Protein AF-A0A7K2T8W4-F1 (afdb_monomer_lite)

Structure (mmCIF, N/CA/C/O backbone):
data_AF-A0A7K2T8W4-F1
#
_entry.id   AF-A0A7K2T8W4-F1
#
loop_
_atom_site.group_PDB
_atom_site.id
_atom_site.type_symbol
_atom_site.label_atom_id
_atom_site.label_alt_id
_atom_site.label_comp_id
_atom_site.label_asym_id
_atom_site.label_entity_id
_atom_site.label_seq_id
_atom_site.pdbx_PDB_ins_code
_atom_site.Cartn_x
_atom_s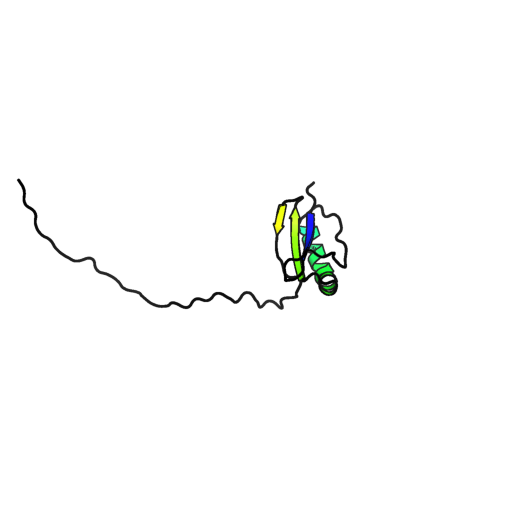ite.Cartn_y
_atom_site.Cartn_z
_atom_site.occupancy
_atom_site.B_iso_or_equiv
_atom_site.auth_seq_id
_atom_site.auth_comp_id
_atom_site.auth_asym_id
_atom_site.auth_atom_id
_atom_site.pdbx_PDB_model_num
ATOM 1 N N . MET A 1 1 ? 10.208 -1.946 -18.646 1.00 71.62 1 MET A N 1
ATOM 2 C CA . MET A 1 1 ? 10.178 -1.369 -17.290 1.00 71.62 1 MET A CA 1
ATOM 3 C C . MET A 1 1 ? 9.105 -2.142 -16.566 1.00 71.62 1 MET A C 1
ATOM 5 O O . MET A 1 1 ? 8.044 -2.284 -17.160 1.00 71.62 1 MET A O 1
ATOM 9 N N . ALA A 1 2 ? 9.423 -2.730 -15.419 1.00 81.50 2 ALA A N 1
ATOM 10 C CA . ALA A 1 2 ? 8.438 -3.460 -14.633 1.00 81.50 2 ALA A CA 1
ATOM 11 C C . ALA A 1 2 ? 7.521 -2.465 -13.912 1.00 81.50 2 ALA A C 1
ATOM 13 O O . ALA A 1 2 ? 7.992 -1.399 -13.500 1.00 81.50 2 ALA A O 1
ATOM 14 N N . ALA A 1 3 ? 6.233 -2.782 -13.808 1.00 92.00 3 ALA A N 1
ATOM 15 C CA . ALA A 1 3 ? 5.270 -1.940 -13.104 1.00 92.00 3 ALA A CA 1
ATOM 16 C C . ALA A 1 3 ? 5.234 -2.300 -11.614 1.00 92.00 3 ALA A C 1
ATOM 18 O O . ALA A 1 3 ? 4.965 -3.447 -11.267 1.00 92.00 3 ALA A O 1
ATOM 19 N N . TRP A 1 4 ? 5.464 -1.332 -10.728 1.00 95.94 4 TRP A N 1
ATOM 20 C CA . TRP A 1 4 ? 5.375 -1.550 -9.282 1.00 95.94 4 TRP A CA 1
ATOM 21 C C . TRP A 1 4 ? 3.990 -1.142 -8.779 1.00 95.94 4 TRP A C 1
ATOM 23 O O . TRP A 1 4 ? 3.591 0.009 -8.942 1.00 95.94 4 TRP A O 1
ATOM 33 N N . THR A 1 5 ? 3.242 -2.084 -8.198 1.00 95.00 5 THR A N 1
ATOM 34 C CA . THR A 1 5 ? 1.826 -1.881 -7.836 1.00 95.00 5 THR A CA 1
ATOM 35 C C . THR A 1 5 ? 1.527 -2.339 -6.414 1.00 95.00 5 THR A C 1
ATOM 37 O O . THR A 1 5 ? 1.955 -3.413 -5.997 1.00 95.00 5 THR A O 1
ATOM 40 N N . TRP A 1 6 ? 0.734 -1.552 -5.685 1.00 96.06 6 TRP A N 1
ATOM 41 C CA . TRP A 1 6 ? 0.229 -1.912 -4.362 1.00 96.06 6 TRP A CA 1
ATOM 42 C C . TRP A 1 6 ? -1.155 -2.561 -4.441 1.00 96.06 6 TRP A C 1
ATOM 44 O O . TRP A 1 6 ? -2.076 -1.998 -5.036 1.00 96.06 6 TRP A O 1
ATOM 54 N N . ARG A 1 7 ? -1.316 -3.711 -3.780 1.00 96.00 7 ARG A N 1
ATOM 55 C CA . ARG A 1 7 ? -2.622 -4.274 -3.413 1.00 96.00 7 ARG A CA 1
ATOM 56 C C . ARG A 1 7 ? -2.920 -3.930 -1.960 1.00 96.00 7 ARG A C 1
ATOM 58 O O . ARG A 1 7 ? -2.055 -4.102 -1.103 1.00 96.00 7 ARG A O 1
ATOM 65 N N . PHE A 1 8 ? -4.141 -3.481 -1.695 1.00 96.31 8 PHE A N 1
ATOM 66 C CA . PHE A 1 8 ? -4.606 -3.082 -0.370 1.00 96.31 8 PHE A CA 1
ATOM 67 C C . PHE A 1 8 ? -5.633 -4.089 0.116 1.00 96.31 8 PHE A C 1
ATOM 69 O O . PHE A 1 8 ? -6.522 -4.479 -0.639 1.00 96.31 8 PHE A O 1
ATOM 76 N N . GLU A 1 9 ? -5.512 -4.518 1.364 1.00 97.31 9 GLU A N 1
ATOM 77 C CA . GLU A 1 9 ? -6.385 -5.531 1.945 1.00 97.31 9 GLU A CA 1
ATOM 78 C C . GLU A 1 9 ? -6.834 -5.126 3.347 1.00 97.31 9 GLU A C 1
ATOM 80 O O . GLU A 1 9 ? -6.132 -4.397 4.051 1.00 97.31 9 GLU A O 1
ATOM 85 N N . THR A 1 10 ? -7.991 -5.629 3.769 1.00 95.81 10 THR A N 1
ATOM 86 C CA . THR A 1 10 ? -8.381 -5.638 5.184 1.00 95.81 10 THR A CA 1
ATOM 87 C C . THR A 1 10 ? -7.580 -6.680 5.968 1.00 95.81 10 THR A C 1
ATOM 89 O O . THR A 1 10 ? -6.883 -7.517 5.388 1.00 95.81 10 THR A O 1
ATOM 92 N N . ALA A 1 11 ? -7.721 -6.681 7.295 1.00 92.31 11 ALA A N 1
ATOM 93 C CA . ALA A 1 11 ? -7.059 -7.636 8.184 1.00 92.31 11 ALA A CA 1
ATOM 94 C C . ALA A 1 11 ? -7.439 -9.101 7.885 1.00 92.31 11 ALA A C 1
ATOM 96 O O . ALA A 1 11 ? -6.647 -10.012 8.115 1.00 92.31 11 ALA A O 1
ATOM 97 N N . ASP A 1 12 ? -8.627 -9.332 7.319 1.00 92.56 12 ASP A N 1
ATOM 98 C CA . ASP A 1 12 ? -9.095 -10.652 6.877 1.00 92.56 12 ASP A CA 1
ATOM 99 C C . ASP A 1 12 ? -8.542 -11.062 5.494 1.00 92.56 12 ASP A C 1
ATOM 101 O O . ASP A 1 12 ? -8.895 -12.119 4.968 1.00 92.56 12 ASP A O 1
ATOM 105 N N . GLY A 1 13 ? -7.704 -10.226 4.868 1.00 93.12 13 GLY A N 1
ATOM 106 C CA . GLY A 1 13 ? -7.134 -10.458 3.538 1.00 93.12 13 GLY A CA 1
ATOM 107 C C . GLY A 1 13 ? -8.082 -10.137 2.379 1.00 93.12 13 GLY A C 1
ATOM 108 O O . GLY A 1 13 ? -7.833 -10.558 1.250 1.00 93.12 13 GLY A O 1
ATOM 109 N N . THR A 1 14 ? -9.178 -9.413 2.627 1.00 95.75 14 THR A N 1
ATOM 110 C CA . THR A 1 14 ? -10.097 -8.990 1.559 1.00 95.75 14 THR A CA 1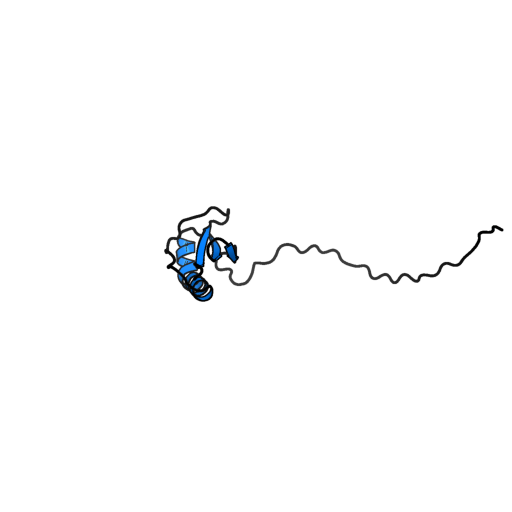
ATOM 111 C C . THR A 1 14 ? -9.524 -7.783 0.833 1.00 95.75 14 THR A C 1
ATOM 113 O O . THR A 1 14 ? -9.252 -6.773 1.473 1.00 95.75 14 THR A O 1
ATOM 116 N N . GLU A 1 15 ? -9.380 -7.859 -0.491 1.00 95.88 15 GLU A N 1
ATOM 117 C CA . GLU A 1 15 ? -8.923 -6.724 -1.301 1.00 95.88 15 GLU A CA 1
ATOM 118 C C . GLU A 1 15 ? -9.910 -5.548 -1.219 1.00 95.88 15 GLU A C 1
ATOM 120 O O . GLU A 1 15 ? -11.122 -5.715 -1.391 1.00 95.88 15 GLU A O 1
ATOM 125 N N . VAL A 1 16 ? -9.380 -4.351 -0.971 1.00 96.19 16 VAL A N 1
ATOM 126 C CA . VAL A 1 16 ? -10.139 -3.100 -0.890 1.00 96.19 16 VAL A CA 1
ATOM 127 C C . VAL A 1 16 ? -9.558 -2.050 -1.820 1.00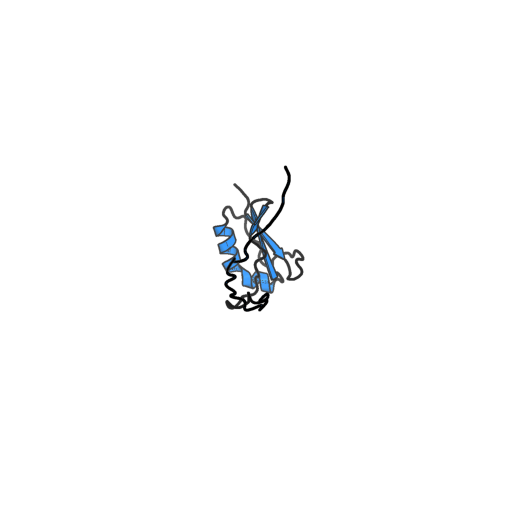 96.19 16 VAL A C 1
ATOM 129 O O . VAL A 1 16 ? -8.374 -2.055 -2.155 1.00 96.19 16 VAL A O 1
ATOM 132 N N . GLN A 1 17 ? -10.403 -1.106 -2.232 1.00 95.69 17 GLN A N 1
ATOM 133 C CA . GLN A 1 17 ? -9.913 0.067 -2.943 1.00 95.69 17 GLN A CA 1
ATOM 134 C C . GLN A 1 17 ? -9.293 1.053 -1.949 1.00 95.69 17 GLN A C 1
ATOM 136 O O . GLN A 1 17 ? -9.920 1.351 -0.932 1.00 95.69 17 GLN A O 1
ATOM 141 N N . PRO A 1 18 ? -8.102 1.593 -2.242 1.00 94.00 18 PRO A N 1
ATOM 142 C CA . PRO A 1 18 ? -7.463 2.553 -1.361 1.00 94.00 18 PRO A CA 1
ATOM 143 C C . PRO A 1 18 ? -8.182 3.907 -1.400 1.00 94.00 18 PRO A C 1
ATOM 145 O O . PRO A 1 18 ? -8.662 4.338 -2.452 1.00 94.00 18 PRO A O 1
ATOM 148 N N . SER A 1 19 ? -8.181 4.623 -0.272 1.00 94.19 19 SER A N 1
ATOM 149 C CA . SER A 1 19 ? -8.642 6.022 -0.227 1.00 94.19 19 SER A CA 1
ATOM 150 C C . SER A 1 19 ? -7.765 6.962 -1.051 1.00 94.19 19 SER A C 1
ATOM 152 O O . SER A 1 19 ? -8.270 7.919 -1.638 1.00 94.19 19 SER A O 1
ATOM 154 N N . VAL A 1 20 ? -6.463 6.673 -1.132 1.00 95.31 20 VAL A N 1
ATOM 155 C CA . VAL A 1 20 ? -5.502 7.413 -1.955 1.00 95.31 20 VAL A CA 1
ATOM 156 C C . VAL A 1 20 ? -5.024 6.504 -3.077 1.00 95.31 20 VAL A C 1
ATOM 158 O O . VAL A 1 20 ? -4.503 5.420 -2.826 1.00 95.31 20 VAL A O 1
ATOM 161 N N . ARG A 1 21 ? -5.208 6.922 -4.332 1.00 94.31 21 ARG A N 1
ATOM 162 C CA . ARG A 1 21 ? -4.776 6.112 -5.475 1.00 94.31 21 ARG A CA 1
ATOM 163 C C . ARG A 1 21 ? -3.254 6.193 -5.643 1.00 94.31 21 ARG A C 1
ATOM 165 O O . ARG A 1 21 ? -2.759 7.311 -5.775 1.00 94.31 21 ARG A O 1
ATOM 172 N N . PRO A 1 22 ? -2.539 5.055 -5.686 1.00 92.50 22 PRO A N 1
ATOM 173 C CA . PRO A 1 22 ? -1.128 5.048 -6.048 1.00 92.50 22 PRO A CA 1
ATOM 174 C C . PRO A 1 22 ? -0.933 5.505 -7.495 1.00 92.50 22 PRO A C 1
ATOM 176 O O . PRO A 1 22 ? -1.776 5.254 -8.362 1.00 92.50 22 PRO A O 1
ATOM 179 N N . GLU A 1 23 ? 0.184 6.179 -7.738 1.00 91.00 23 GLU A N 1
ATOM 180 C CA . GLU A 1 23 ? 0.670 6.476 -9.084 1.00 91.00 23 GLU A CA 1
ATOM 181 C C . GLU A 1 23 ? 1.390 5.265 -9.700 1.00 91.00 23 GLU A C 1
ATOM 183 O O . GLU A 1 23 ? 1.583 4.231 -9.060 1.00 91.00 23 GLU A O 1
ATOM 188 N N . GLU A 1 24 ? 1.762 5.377 -10.975 1.00 91.06 24 GLU A N 1
ATOM 189 C CA . GLU A 1 24 ? 2.559 4.355 -11.653 1.00 91.06 24 GLU A CA 1
ATOM 190 C C . GLU A 1 24 ? 4.028 4.479 -11.234 1.00 91.06 24 GLU A C 1
ATOM 192 O O . GLU A 1 24 ? 4.729 5.408 -11.637 1.00 91.06 24 GLU A O 1
ATOM 197 N N . PHE A 1 25 ? 4.514 3.518 -10.449 1.00 94.62 25 PHE A N 1
ATOM 198 C CA . PHE A 1 25 ? 5.901 3.498 -9.995 1.00 94.62 25 PHE A CA 1
ATOM 199 C C . PHE A 1 25 ? 6.793 2.695 -10.947 1.00 94.62 25 PHE A C 1
ATOM 201 O O . PHE A 1 25 ? 6.420 1.630 -11.447 1.00 94.62 25 PHE A O 1
ATOM 208 N N . THR A 1 26 ? 8.015 3.188 -11.158 1.00 92.81 26 THR A N 1
ATOM 209 C CA . THR A 1 26 ? 9.030 2.508 -11.987 1.00 92.81 26 THR A CA 1
ATOM 210 C C . THR A 1 26 ? 10.127 1.828 -11.165 1.00 92.81 26 THR A C 1
ATOM 212 O O . THR A 1 26 ? 10.920 1.065 -11.722 1.00 92.81 26 THR A O 1
ATOM 215 N N . THR A 1 27 ? 10.158 2.058 -9.847 1.00 93.75 27 THR A N 1
ATOM 216 C CA . THR A 1 27 ? 11.092 1.425 -8.910 1.00 93.75 27 THR A CA 1
ATOM 217 C C . THR A 1 27 ? 10.395 1.024 -7.608 1.00 93.75 27 THR A C 1
ATOM 219 O O . THR A 1 27 ? 9.401 1.635 -7.211 1.00 93.75 27 THR A O 1
ATOM 222 N N . GLN A 1 28 ? 10.956 0.027 -6.915 1.00 95.06 28 GLN A N 1
ATOM 223 C CA . GLN A 1 28 ? 10.507 -0.380 -5.581 1.00 95.06 28 GLN A CA 1
ATOM 224 C C . GLN A 1 28 ? 10.574 0.781 -4.584 1.00 95.06 28 GLN A C 1
ATOM 226 O O . GLN A 1 28 ? 9.620 1.019 -3.854 1.00 95.06 28 GLN A O 1
ATOM 231 N N . GLY A 1 29 ? 11.682 1.530 -4.594 1.00 94.94 29 GLY A N 1
ATOM 232 C CA . GLY A 1 29 ? 11.925 2.610 -3.640 1.00 94.94 29 GLY A CA 1
ATOM 233 C C . GLY A 1 29 ? 10.916 3.753 -3.754 1.00 94.94 29 GLY A C 1
ATOM 234 O O . GLY A 1 29 ? 10.526 4.315 -2.732 1.00 94.94 29 GLY A O 1
ATOM 235 N N . ASP A 1 30 ? 10.445 4.068 -4.965 1.00 94.88 30 ASP A N 1
ATOM 236 C CA . ASP A 1 30 ? 9.371 5.051 -5.160 1.00 94.88 30 ASP A CA 1
ATOM 237 C C . ASP A 1 30 ? 8.046 4.535 -4.577 1.00 94.88 30 ASP A C 1
ATOM 239 O O . ASP A 1 30 ? 7.363 5.256 -3.848 1.00 94.88 30 ASP A O 1
ATOM 243 N N . ALA A 1 31 ? 7.722 3.259 -4.820 1.00 95.44 31 ALA A N 1
ATOM 244 C CA . ALA A 1 31 ? 6.524 2.624 -4.275 1.00 95.44 31 ALA A CA 1
ATOM 245 C C . ALA A 1 31 ? 6.559 2.551 -2.733 1.00 95.44 31 ALA A C 1
ATOM 247 O O . ALA A 1 31 ? 5.553 2.830 -2.076 1.00 95.44 31 ALA A O 1
ATOM 248 N N . GLU A 1 32 ? 7.714 2.218 -2.149 1.00 95.00 32 GLU A N 1
ATOM 249 C CA . GLU A 1 32 ? 7.954 2.174 -0.698 1.00 95.00 32 GLU A CA 1
ATOM 250 C C . GLU A 1 32 ? 7.928 3.569 -0.059 1.00 95.00 32 GLU A C 1
ATOM 252 O O . GLU A 1 32 ? 7.411 3.754 1.045 1.00 95.00 32 GLU A O 1
ATOM 257 N N . SER A 1 33 ? 8.443 4.579 -0.759 1.00 95.31 33 SER A N 1
ATOM 258 C CA . SER A 1 33 ? 8.383 5.963 -0.286 1.00 95.31 33 SER A CA 1
ATOM 259 C C . SER A 1 33 ? 6.938 6.462 -0.251 1.00 95.31 33 SER A C 1
ATOM 261 O O . SER A 1 33 ? 6.523 7.076 0.731 1.00 95.31 33 SER A O 1
ATOM 263 N N . TRP A 1 34 ? 6.149 6.135 -1.280 1.00 95.88 34 TRP A N 1
ATOM 264 C CA . TRP A 1 34 ? 4.735 6.496 -1.347 1.00 95.88 34 TRP A CA 1
ATOM 265 C C . TRP A 1 34 ? 3.921 5.862 -0.216 1.00 95.88 34 TRP A C 1
ATOM 267 O O . TRP A 1 34 ? 3.161 6.559 0.456 1.00 95.88 34 TRP A O 1
ATOM 277 N N . ILE A 1 35 ? 4.100 4.566 0.073 1.00 94.88 35 ILE A N 1
ATOM 278 C CA . ILE A 1 35 ? 3.347 3.943 1.172 1.00 94.88 35 ILE A CA 1
ATOM 279 C C . ILE A 1 35 ? 3.701 4.579 2.524 1.00 94.88 35 ILE A C 1
ATOM 281 O O . ILE A 1 35 ? 2.812 4.819 3.339 1.00 94.88 35 ILE A O 1
ATOM 285 N N . GLY A 1 36 ? 4.969 4.945 2.739 1.00 94.19 36 GLY A N 1
ATOM 286 C CA . GLY A 1 36 ? 5.408 5.666 3.936 1.00 94.19 36 GLY A CA 1
ATOM 287 C C . GLY A 1 36 ? 4.794 7.065 4.088 1.00 94.19 36 GLY A C 1
ATOM 288 O O . GLY A 1 36 ? 4.636 7.539 5.215 1.00 94.19 36 GLY A O 1
ATOM 289 N N . GLU A 1 37 ? 4.409 7.709 2.986 1.00 96.06 37 GLU A N 1
ATOM 290 C CA . GLU A 1 37 ? 3.726 9.006 2.985 1.00 96.06 37 GLU A CA 1
ATOM 291 C C . GLU A 1 37 ? 2.218 8.858 3.259 1.00 96.06 37 GLU A C 1
ATOM 293 O O . GLU A 1 37 ? 1.683 9.544 4.133 1.00 96.06 37 GLU A O 1
ATOM 298 N N . TYR A 1 38 ? 1.546 7.909 2.594 1.00 96.00 38 TYR A N 1
ATOM 299 C CA . TYR A 1 38 ? 0.077 7.807 2.581 1.00 96.00 38 TYR A CA 1
ATOM 300 C C . TYR A 1 38 ? -0.522 6.731 3.502 1.00 96.00 38 TYR A C 1
ATOM 302 O O . TYR A 1 38 ? -1.748 6.611 3.573 1.00 96.00 38 TYR A O 1
ATOM 310 N N . TRP A 1 39 ? 0.279 5.956 4.250 1.00 94.69 39 TRP A N 1
ATOM 311 C CA . TRP A 1 39 ? -0.227 4.831 5.065 1.00 94.69 39 TRP A CA 1
ATOM 312 C C . TRP A 1 39 ? -1.378 5.206 6.009 1.00 94.69 39 TRP A C 1
ATOM 314 O O . TRP A 1 39 ? -2.296 4.411 6.203 1.00 94.69 39 TRP A O 1
ATOM 324 N N . LYS A 1 40 ? -1.368 6.417 6.583 1.00 95.19 40 LYS A N 1
ATOM 325 C CA . LYS A 1 40 ? -2.421 6.879 7.505 1.00 95.19 40 LYS A CA 1
ATOM 326 C C . LYS A 1 40 ? -3.760 7.057 6.805 1.00 95.19 40 LYS A C 1
ATOM 328 O O . LYS A 1 40 ? -4.781 6.654 7.348 1.00 95.19 40 LYS A O 1
ATOM 333 N N . GLU A 1 41 ? -3.751 7.667 5.624 1.00 95.88 41 GLU A N 1
ATOM 334 C CA . GLU A 1 41 ? -4.958 7.923 4.832 1.00 95.88 41 GLU A CA 1
ATOM 335 C C . GLU A 1 41 ? -5.516 6.625 4.252 1.00 95.88 41 GLU A C 1
ATOM 337 O O . GLU A 1 41 ? -6.727 6.427 4.193 1.00 95.88 41 GLU A O 1
ATOM 342 N N . LEU A 1 42 ? -4.630 5.705 3.874 1.00 95.56 42 LEU A N 1
ATOM 343 C CA . LEU A 1 42 ? -5.000 4.363 3.438 1.00 95.56 42 LEU A CA 1
ATOM 344 C C . LEU A 1 42 ? -5.659 3.569 4.566 1.00 95.56 42 LEU A C 1
ATOM 346 O O . LEU A 1 42 ? -6.715 2.972 4.355 1.00 95.56 42 LEU A O 1
ATOM 350 N N . LYS A 1 43 ? -5.079 3.632 5.769 1.00 95.38 43 LYS A N 1
ATOM 351 C CA . LYS A 1 43 ? -5.662 3.050 6.977 1.00 95.38 43 LYS A CA 1
ATOM 352 C C . LYS A 1 43 ? -7.025 3.646 7.311 1.00 95.38 43 LYS A C 1
ATOM 354 O O . LYS A 1 43 ? -7.969 2.901 7.554 1.00 95.38 43 LYS A O 1
ATOM 359 N N . ASP A 1 44 ? -7.143 4.971 7.316 1.00 94.88 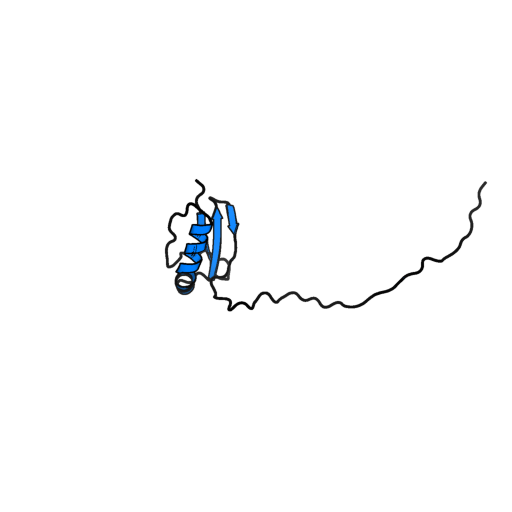44 ASP A N 1
ATOM 360 C CA . ASP A 1 44 ? -8.424 5.655 7.540 1.00 94.88 44 ASP A CA 1
ATOM 361 C C . ASP A 1 44 ? -9.465 5.277 6.467 1.00 94.88 44 ASP A C 1
ATOM 363 O O . ASP A 1 44 ? -10.659 5.182 6.738 1.00 94.88 44 ASP A O 1
ATOM 367 N N . GLY A 1 45 ? -8.986 4.949 5.265 1.00 94.56 45 GLY A N 1
ATOM 368 C CA . GLY A 1 45 ? -9.758 4.396 4.158 1.00 94.56 45 GLY A CA 1
ATOM 369 C C . GLY A 1 45 ? -10.217 2.948 4.286 1.00 94.56 45 GLY A C 1
ATOM 370 O O . GLY A 1 45 ? -10.966 2.486 3.426 1.00 94.56 45 GLY A O 1
ATOM 371 N N . GLY A 1 46 ? -9.790 2.229 5.324 1.00 94.50 46 GLY A N 1
ATOM 372 C CA . GLY A 1 46 ? -10.153 0.831 5.552 1.00 94.50 46 GLY A CA 1
ATOM 373 C C . GLY A 1 46 ? -9.184 -0.197 4.964 1.00 94.50 46 GLY A C 1
ATOM 374 O O . GLY A 1 46 ? -9.523 -1.378 4.937 1.00 94.50 46 GLY A O 1
ATOM 375 N N . ALA A 1 47 ? -7.997 0.211 4.504 1.00 96.50 47 ALA A N 1
ATOM 376 C CA . ALA A 1 47 ? -6.911 -0.729 4.236 1.00 96.50 47 ALA A CA 1
ATOM 377 C C . ALA A 1 47 ? -6.160 -1.040 5.539 1.00 96.50 47 ALA A C 1
ATOM 379 O O . ALA A 1 47 ? -5.648 -0.141 6.198 1.00 96.50 47 ALA A O 1
ATOM 380 N N . ASP A 1 48 ? -6.048 -2.309 5.907 1.00 96.19 48 ASP A N 1
ATOM 381 C CA . ASP A 1 48 ? -5.309 -2.726 7.103 1.00 96.19 48 ASP A CA 1
ATOM 382 C C . ASP A 1 48 ? -3.888 -3.178 6.772 1.00 96.19 48 ASP A C 1
ATOM 384 O O . ASP A 1 48 ? -2.991 -3.038 7.601 1.00 96.19 48 ASP A O 1
ATOM 388 N N . GLN A 1 49 ? -3.673 -3.711 5.570 1.00 96.62 49 GLN A N 1
ATOM 389 C CA . GLN A 1 49 ? -2.384 -4.222 5.122 1.00 96.62 49 GLN A CA 1
ATOM 390 C C . GLN A 1 49 ? -2.175 -4.009 3.621 1.00 96.62 49 GLN A C 1
ATOM 392 O O . GLN A 1 49 ? -3.125 -3.803 2.860 1.00 96.62 49 GLN A O 1
ATOM 397 N N . VAL A 1 50 ? -0.917 -4.080 3.190 1.00 96.25 50 VAL A N 1
ATOM 398 C CA . VAL A 1 50 ? -0.521 -3.920 1.788 1.00 96.25 50 VAL A CA 1
ATOM 399 C C . VAL A 1 50 ? 0.457 -4.983 1.319 1.00 96.25 50 VAL A C 1
ATOM 401 O O . VAL A 1 50 ? 1.224 -5.550 2.101 1.00 96.25 50 VAL A O 1
ATOM 404 N N . ARG A 1 51 ? 0.432 -5.231 0.010 1.00 96.00 51 ARG A N 1
ATOM 405 C CA . ARG A 1 51 ? 1.348 -6.123 -0.708 1.00 96.00 51 ARG A CA 1
ATOM 406 C C . ARG A 1 51 ? 1.874 -5.421 -1.954 1.00 96.00 51 ARG A C 1
ATOM 408 O O . ARG A 1 51 ? 1.086 -4.836 -2.699 1.00 96.00 51 ARG A O 1
ATOM 415 N N . LEU A 1 52 ? 3.182 -5.479 -2.170 1.00 96.19 52 LEU A N 1
ATOM 416 C CA . LEU A 1 52 ? 3.849 -4.908 -3.335 1.00 96.19 52 LEU A CA 1
ATOM 417 C C . LEU A 1 52 ? 4.040 -5.976 -4.402 1.00 96.19 52 LEU A C 1
ATOM 419 O O . LEU A 1 52 ? 4.551 -7.065 -4.125 1.00 96.19 52 LEU A O 1
ATOM 423 N N . PHE A 1 53 ? 3.703 -5.614 -5.630 1.00 96.06 53 PHE A N 1
ATOM 424 C CA . PHE A 1 53 ? 3.895 -6.436 -6.809 1.00 96.06 53 PHE A CA 1
ATOM 425 C C . PHE A 1 53 ? 4.858 -5.763 -7.783 1.00 96.06 53 PHE A C 1
ATOM 427 O O . PHE A 1 53 ? 4.768 -4.556 -8.002 1.00 96.06 53 PHE A O 1
ATOM 434 N N . GLU A 1 54 ? 5.732 -6.561 -8.394 1.00 96.00 54 GLU A N 1
ATOM 435 C CA . GLU A 1 54 ? 6.458 -6.224 -9.619 1.00 96.00 54 GLU A CA 1
ATOM 436 C C . GLU A 1 54 ? 5.774 -6.960 -10.782 1.00 96.00 54 GLU A C 1
ATOM 438 O O . GLU A 1 54 ? 5.780 -8.194 -10.860 1.00 96.00 54 GLU A O 1
ATOM 443 N N . ASP A 1 55 ? 5.124 -6.194 -11.656 1.00 91.88 55 ASP A N 1
ATOM 444 C CA . ASP A 1 55 ? 4.176 -6.651 -12.671 1.00 91.88 55 ASP A CA 1
ATOM 445 C C . ASP A 1 55 ? 3.049 -7.510 -12.068 1.00 91.88 55 ASP A C 1
ATOM 447 O O . ASP A 1 55 ? 2.043 -6.988 -11.594 1.00 91.88 55 ASP A O 1
ATOM 451 N N . ALA A 1 56 ? 3.210 -8.832 -12.074 1.00 90.44 56 ALA A N 1
ATOM 452 C CA . ALA A 1 56 ? 2.252 -9.788 -11.514 1.00 90.44 56 ALA A CA 1
ATOM 453 C C . ALA A 1 56 ? 2.835 -10.617 -10.357 1.00 90.44 56 ALA A C 1
ATOM 455 O O . ALA A 1 56 ? 2.157 -11.493 -9.820 1.00 90.44 56 ALA A O 1
ATOM 456 N N . THR A 1 57 ? 4.093 -10.373 -9.989 1.00 94.31 57 THR A N 1
ATOM 457 C CA . THR A 1 57 ? 4.809 -11.142 -8.970 1.00 94.31 57 THR A CA 1
ATOM 458 C C . THR A 1 57 ? 4.744 -10.403 -7.647 1.00 94.31 57 THR A C 1
ATOM 460 O O . THR A 1 57 ? 5.155 -9.252 -7.579 1.00 94.31 57 THR A O 1
ATOM 463 N N . GLU A 1 58 ? 4.249 -11.051 -6.593 1.00 95.25 58 GLU A N 1
ATOM 464 C CA . GLU A 1 58 ? 4.326 -10.501 -5.236 1.00 95.25 58 GLU A CA 1
ATOM 465 C C . GLU A 1 58 ? 5.795 -10.484 -4.792 1.00 95.25 58 GLU A C 1
ATOM 467 O O . GLU A 1 58 ? 6.436 -11.534 -4.732 1.00 95.25 58 GLU A O 1
ATOM 472 N N . ILE A 1 59 ? 6.329 -9.295 -4.512 1.00 95.44 59 ILE A N 1
ATOM 473 C CA . ILE A 1 59 ? 7.725 -9.105 -4.088 1.00 95.44 59 ILE A CA 1
ATOM 474 C C . ILE A 1 59 ? 7.809 -8.822 -2.588 1.00 95.44 59 ILE A C 1
ATOM 476 O O . ILE A 1 59 ? 8.805 -9.160 -1.949 1.00 95.44 59 ILE A O 1
ATOM 480 N N . TYR A 1 60 ? 6.764 -8.225 -2.008 1.00 90.25 60 TYR A N 1
ATOM 481 C CA . TYR A 1 60 ? 6.747 -7.852 -0.599 1.00 90.25 60 TYR A CA 1
ATOM 482 C C . TYR A 1 60 ? 5.339 -7.921 -0.000 1.00 90.25 60 TYR A C 1
ATOM 484 O O . TYR A 1 60 ? 4.377 -7.462 -0.613 1.00 90.25 60 TYR A O 1
ATOM 492 N N . GLY A 1 61 ? 5.222 -8.442 1.223 1.00 85.94 61 GLY A N 1
ATOM 493 C CA . GLY A 1 61 ? 3.997 -8.396 2.022 1.00 85.94 61 GLY A CA 1
ATOM 494 C C . GLY A 1 61 ? 3.598 -9.727 2.679 1.00 85.94 61 GLY A C 1
ATOM 495 O O . GLY A 1 61 ? 4.302 -10.728 2.533 1.00 85.94 61 GLY A O 1
ATOM 496 N N . PRO A 1 62 ? 2.460 -9.738 3.407 1.00 88.12 62 PRO A N 1
ATOM 497 C CA . PRO A 1 62 ? 1.666 -8.560 3.778 1.00 88.12 62 PRO A CA 1
ATOM 498 C C . PRO A 1 62 ? 2.373 -7.697 4.840 1.00 88.12 62 PRO A C 1
ATOM 500 O O . PRO A 1 62 ? 2.948 -8.222 5.790 1.00 88.12 62 PRO A O 1
ATOM 503 N N . MET A 1 63 ? 2.318 -6.372 4.682 1.00 93.44 63 MET A N 1
ATOM 504 C CA . MET A 1 63 ? 2.774 -5.391 5.679 1.00 93.44 63 MET A CA 1
ATOM 505 C C . MET A 1 63 ? 1.566 -4.659 6.265 1.00 93.44 63 MET A C 1
ATOM 507 O O . MET A 1 63 ? 0.723 -4.176 5.513 1.00 93.44 63 MET A O 1
ATOM 511 N N . SER A 1 64 ? 1.495 -4.548 7.590 1.00 93.75 64 SER A N 1
ATOM 512 C CA . SER A 1 64 ? 0.423 -3.825 8.283 1.00 93.75 64 SER A CA 1
ATOM 513 C C . SER A 1 64 ? 0.546 -2.305 8.099 1.00 93.75 64 SER A C 1
ATOM 515 O O . SER A 1 64 ? 1.629 -1.743 8.240 1.00 93.75 64 SER A O 1
ATOM 517 N N . LEU A 1 65 ? -0.575 -1.630 7.826 1.00 93.12 65 LEU A N 1
ATOM 518 C CA . LEU A 1 65 ? -0.699 -0.163 7.846 1.00 93.12 65 LEU A CA 1
ATOM 519 C C . LEU A 1 65 ? -1.076 0.368 9.230 1.00 93.12 65 LEU A C 1
ATOM 521 O O . LEU A 1 65 ? -1.190 1.577 9.450 1.00 93.12 65 LEU A O 1
ATOM 525 N N . HIS A 1 66 ? -1.307 -0.519 10.193 1.00 89.50 66 HIS A N 1
ATOM 526 C CA . HIS A 1 66 ? -1.429 -0.102 11.575 1.00 89.50 66 HIS A CA 1
ATOM 527 C C . HIS A 1 66 ? -0.044 0.290 12.042 1.00 89.50 66 HIS A C 1
ATOM 529 O O . HIS A 1 66 ? 0.857 -0.536 12.004 1.00 89.50 66 HIS A O 1
ATOM 535 N N . ALA A 1 67 ? 0.126 1.550 12.460 1.00 75.38 67 ALA A N 1
ATOM 536 C CA . ALA A 1 67 ? 1.340 1.960 13.147 1.00 75.38 67 ALA A CA 1
ATOM 537 C C . ALA A 1 67 ? 1.553 1.048 14.348 1.00 75.38 67 ALA A C 1
ATOM 539 O O . ALA A 1 67 ? 0.972 1.237 15.417 1.00 75.38 67 ALA A O 1
ATOM 540 N N . GLU A 1 68 ? 2.405 0.062 14.143 1.00 60.06 68 GLU A N 1
ATOM 541 C CA . GLU A 1 68 ? 3.040 -0.667 15.204 1.00 60.06 68 GLU A CA 1
ATOM 542 C C . GLU A 1 68 ? 3.996 0.355 15.798 1.00 60.06 68 GLU A C 1
ATOM 544 O O . GLU A 1 68 ? 4.967 0.775 15.164 1.00 60.06 68 GLU A O 1
ATOM 549 N N . GLY A 1 69 ? 3.695 0.849 16.995 1.00 48.75 69 GLY A N 1
ATOM 550 C CA . GLY A 1 69 ? 4.733 1.462 17.803 1.00 48.75 69 GLY A CA 1
ATOM 551 C C . GLY A 1 69 ? 5.731 0.368 18.151 1.00 48.75 69 GLY A C 1
ATOM 552 O O . GLY A 1 69 ? 5.654 -0.126 19.253 1.00 48.75 69 GLY A O 1
ATOM 553 N N . SER A 1 70 ? 6.571 -0.056 17.198 1.00 47.78 70 SER A N 1
ATOM 554 C CA . SER A 1 70 ? 7.704 -0.969 17.352 1.00 47.78 70 SER A CA 1
ATOM 555 C C . SER A 1 70 ? 7.562 -1.992 18.491 1.00 47.78 70 SER A C 1
ATOM 557 O O . SER A 1 70 ? 8.443 -2.038 19.332 1.00 47.78 70 SER A O 1
ATOM 559 N N . GLU A 1 71 ? 6.491 -2.786 18.561 1.00 51.00 71 GLU A N 1
ATOM 560 C CA . GLU A 1 71 ? 6.343 -3.863 19.554 1.00 51.00 71 GLU A CA 1
ATOM 561 C C . GLU A 1 71 ? 5.141 -4.734 19.163 1.00 51.00 71 GLU A C 1
ATOM 563 O O . GLU A 1 71 ? 3.990 -4.321 19.302 1.00 51.00 71 GLU A O 1
ATOM 568 N N . GLY A 1 72 ? 5.408 -5.926 18.617 1.00 45.41 72 GLY A N 1
ATOM 569 C CA . GLY A 1 72 ? 4.335 -6.816 18.163 1.00 45.41 72 GLY A CA 1
ATOM 570 C C . GLY A 1 72 ? 4.716 -8.078 17.389 1.00 45.41 72 GLY A C 1
ATOM 571 O O . GLY A 1 72 ? 3.822 -8.741 16.881 1.00 45.41 72 GLY A O 1
ATOM 572 N N . SER A 1 73 ? 5.994 -8.459 17.314 1.00 46.53 73 SER A N 1
ATOM 573 C CA . SER A 1 73 ? 6.373 -9.831 16.953 1.00 46.53 73 SER A CA 1
ATOM 574 C C . SER A 1 73 ? 6.612 -10.624 18.238 1.00 46.53 73 SER A C 1
ATOM 576 O O . SER A 1 73 ? 7.757 -10.871 18.589 1.00 46.53 73 SER A O 1
ATOM 578 N N . GLU A 1 74 ? 5.550 -11.003 18.950 1.00 53.44 74 GLU A N 1
ATOM 579 C CA . GLU A 1 74 ? 5.640 -11.955 20.065 1.00 53.44 74 GLU A CA 1
ATOM 580 C C . GLU A 1 74 ? 4.514 -12.986 19.931 1.00 53.44 74 GLU A C 1
ATOM 582 O O . GLU A 1 74 ? 3.329 -12.648 19.994 1.00 53.44 74 GLU A O 1
ATOM 587 N N . GLY A 1 75 ? 4.884 -14.248 19.697 1.00 46.22 75 GLY A N 1
ATOM 588 C CA . GLY A 1 75 ? 3.909 -15.332 19.594 1.00 46.22 75 GLY A CA 1
ATOM 589 C C . GLY A 1 75 ? 4.391 -16.628 18.947 1.00 46.22 75 GLY A C 1
ATOM 590 O O . GLY A 1 75 ? 3.720 -17.105 18.038 1.00 46.22 75 GLY A O 1
ATOM 591 N N . ALA A 1 76 ? 5.506 -17.206 19.414 1.00 53.34 76 ALA A N 1
ATOM 592 C CA . ALA A 1 76 ? 5.679 -18.666 19.529 1.00 53.34 76 ALA A CA 1
ATOM 593 C C . ALA A 1 76 ? 6.968 -19.016 20.301 1.00 53.34 76 ALA A C 1
ATOM 595 O O . ALA A 1 76 ? 7.888 -19.651 19.786 1.00 53.34 76 ALA A O 1
ATOM 596 N N . GLU A 1 77 ? 7.027 -18.608 21.564 1.00 48.19 77 GLU A N 1
ATOM 597 C CA . GLU A 1 77 ? 7.887 -19.235 22.564 1.00 48.19 77 GLU A CA 1
ATOM 598 C C . GLU A 1 77 ? 7.291 -20.598 22.961 1.00 48.19 77 GLU A C 1
ATOM 600 O O . GLU A 1 77 ? 6.215 -20.691 23.550 1.00 48.19 77 GLU A O 1
ATOM 605 N N . ALA A 1 78 ? 7.985 -21.679 22.607 1.00 54.44 78 ALA A N 1
ATOM 606 C CA . ALA A 1 78 ? 7.827 -22.974 23.256 1.00 54.44 78 ALA A CA 1
ATOM 607 C C . ALA A 1 78 ? 9.075 -23.208 24.111 1.00 54.44 78 ALA A C 1
ATOM 609 O O . ALA A 1 78 ? 10.118 -23.646 23.624 1.00 54.44 78 ALA A O 1
ATOM 610 N N . ASP A 1 79 ? 8.947 -22.852 25.387 1.00 54.31 79 ASP A N 1
ATOM 611 C CA . ASP A 1 79 ? 9.832 -23.257 26.472 1.00 54.31 79 ASP A CA 1
ATOM 612 C C . ASP A 1 79 ? 9.875 -24.792 26.571 1.00 54.31 79 ASP A C 1
ATOM 614 O O . ASP A 1 79 ? 8.848 -25.475 26.575 1.00 54.31 79 ASP A O 1
ATOM 618 N N . GLY A 1 80 ? 11.086 -25.339 26.611 1.00 51.56 80 GLY A N 1
ATOM 619 C CA . GLY A 1 80 ? 11.351 -26.774 26.646 1.00 51.56 80 GLY A CA 1
ATOM 620 C C . GLY A 1 80 ? 12.810 -27.020 26.991 1.00 51.56 80 GLY A C 1
ATOM 621 O O . GLY A 1 80 ? 13.596 -27.471 26.161 1.00 51.56 80 GLY A O 1
ATOM 622 N N . GLY A 1 81 ? 13.186 -26.610 28.199 1.00 46.69 81 GLY A N 1
ATOM 623 C CA . GLY A 1 81 ? 14.556 -26.641 28.682 1.00 46.69 81 GLY A CA 1
ATOM 624 C C . GLY A 1 81 ? 15.151 -28.030 28.943 1.00 46.69 81 GLY A C 1
ATOM 625 O O . GLY A 1 81 ? 14.464 -29.035 29.097 1.00 46.69 81 GLY A O 1
ATOM 626 N N . ALA A 1 82 ? 16.473 -27.966 29.123 1.00 53.34 82 ALA A N 1
ATOM 627 C CA . ALA A 1 82 ? 17.348 -28.853 29.888 1.00 53.34 82 ALA A CA 1
ATOM 628 C C . ALA A 1 82 ? 17.659 -30.256 29.336 1.00 53.34 82 ALA A C 1
ATOM 630 O O . ALA A 1 82 ? 16.804 -31.124 29.206 1.00 53.34 82 ALA A O 1
ATOM 631 N N . GLY A 1 83 ? 18.962 -30.519 29.180 1.00 43.41 83 GLY A N 1
ATOM 632 C CA . GLY A 1 83 ? 19.467 -31.886 29.101 1.00 43.41 83 GLY A CA 1
ATOM 633 C C . GLY A 1 83 ? 20.883 -32.023 28.563 1.00 43.41 83 GLY A C 1
ATOM 634 O O . GLY A 1 83 ? 21.086 -32.710 27.571 1.00 43.41 83 GLY A O 1
ATOM 635 N N . SER A 1 84 ? 21.867 -31.398 29.214 1.00 51.94 84 SER A N 1
ATOM 636 C CA . SER A 1 84 ? 23.253 -31.858 29.087 1.00 51.94 84 SER A CA 1
ATOM 637 C C . SER A 1 84 ? 23.344 -33.261 29.690 1.00 51.94 84 SER A C 1
ATOM 639 O O . SER A 1 84 ? 23.054 -33.433 30.874 1.00 51.94 84 SER A O 1
ATOM 641 N N . ALA A 1 85 ? 23.723 -34.252 28.887 1.00 54.84 85 ALA A N 1
ATOM 642 C CA . ALA A 1 85 ? 24.181 -35.545 29.372 1.00 54.84 85 ALA A CA 1
ATOM 643 C C . ALA A 1 85 ? 25.229 -36.102 28.404 1.00 54.84 85 ALA A C 1
ATOM 645 O O . ALA A 1 85 ? 24.926 -36.695 27.371 1.00 54.84 85 ALA A O 1
ATOM 646 N N . ASP A 1 86 ? 26.475 -35.844 28.784 1.00 52.84 86 ASP A N 1
ATOM 647 C CA . ASP A 1 86 ? 27.639 -36.683 28.533 1.00 52.84 86 ASP A CA 1
ATOM 648 C C . ASP A 1 86 ? 27.265 -38.172 28.662 1.00 52.84 86 ASP A C 1
ATOM 650 O O . ASP A 1 86 ? 26.782 -38.613 29.707 1.00 52.84 86 ASP A O 1
ATOM 654 N N . ALA A 1 87 ? 27.448 -38.935 27.586 1.00 49.75 87 ALA A N 1
ATOM 655 C CA . ALA A 1 87 ? 27.319 -40.384 27.600 1.00 49.75 87 ALA A CA 1
ATOM 656 C C . ALA A 1 87 ? 28.633 -40.991 27.111 1.00 49.75 87 ALA A C 1
ATOM 658 O O . ALA A 1 87 ? 28.900 -41.092 25.914 1.00 49.75 87 ALA A O 1
ATOM 659 N N . ALA A 1 88 ? 29.451 -41.374 28.087 1.00 49.16 88 ALA A N 1
ATOM 660 C CA . ALA A 1 88 ? 30.584 -42.263 27.934 1.00 49.16 88 ALA A CA 1
ATOM 661 C C . ALA A 1 88 ? 30.168 -43.550 27.200 1.00 49.16 88 ALA A C 1
ATOM 663 O O . ALA A 1 88 ? 29.362 -44.333 27.708 1.00 49.16 88 ALA A O 1
ATOM 664 N N . GLU A 1 89 ? 30.748 -43.797 26.026 1.00 43.34 89 GLU A N 1
ATOM 665 C CA . GLU A 1 89 ? 30.647 -45.097 25.371 1.00 43.34 89 GLU A CA 1
ATOM 666 C C . GLU A 1 89 ? 31.729 -46.020 25.947 1.00 43.34 89 GLU A C 1
ATOM 668 O O . GLU A 1 89 ? 32.916 -45.931 25.631 1.00 43.34 89 GLU A O 1
ATOM 673 N N . GLY A 1 90 ? 31.307 -46.881 26.867 1.00 51.47 90 GLY A N 1
ATOM 674 C CA . GLY A 1 90 ? 32.111 -47.958 27.415 1.00 51.47 90 GLY A CA 1
ATOM 675 C C . GLY A 1 90 ? 31.224 -49.153 27.721 1.00 51.47 90 GLY A C 1
ATOM 676 O O . GLY A 1 90 ? 30.618 -49.216 28.786 1.00 51.47 90 GLY A O 1
ATOM 677 N N . ALA A 1 91 ? 31.178 -50.124 26.811 1.00 45.94 91 ALA A N 1
ATOM 678 C CA . ALA A 1 91 ? 30.753 -51.484 27.121 1.00 45.94 91 ALA A CA 1
ATOM 679 C C . ALA A 1 91 ? 31.524 -52.484 26.251 1.00 45.94 91 ALA A C 1
ATOM 681 O O . ALA A 1 91 ? 31.539 -52.412 25.026 1.00 45.94 91 ALA A O 1
ATOM 682 N N . ALA A 1 92 ? 32.212 -53.388 26.940 1.00 41.81 92 ALA A N 1
ATOM 683 C CA . ALA A 1 92 ? 33.067 -54.426 26.398 1.00 41.81 92 ALA A CA 1
ATOM 684 C C . ALA A 1 92 ? 32.286 -55.605 25.772 1.00 41.81 92 ALA A C 1
ATOM 686 O O . ALA A 1 92 ? 31.100 -55.791 26.031 1.00 41.81 92 ALA A O 1
ATOM 687 N N . ALA A 1 93 ? 33.043 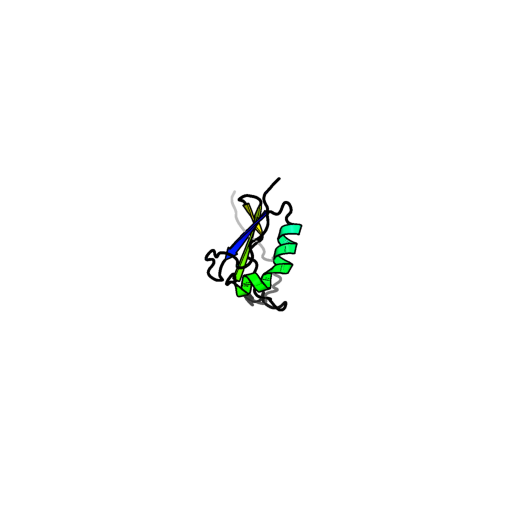-56.383 24.984 1.00 43.09 93 ALA A N 1
ATOM 688 C CA . ALA A 1 93 ? 32.844 -57.702 24.345 1.00 43.09 93 ALA A CA 1
ATOM 689 C C . ALA A 1 93 ? 32.125 -58.782 25.217 1.00 43.09 93 ALA A C 1
ATOM 691 O O . ALA A 1 93 ? 31.860 -58.483 26.379 1.00 43.09 93 ALA A O 1
ATOM 692 N N . PRO A 1 94 ? 31.902 -60.064 24.793 1.00 57.25 94 PRO A N 1
ATOM 693 C CA . PRO A 1 94 ? 32.413 -60.794 23.609 1.00 57.25 94 PRO A CA 1
ATOM 694 C C . PRO A 1 94 ? 31.455 -61.811 22.914 1.00 57.25 94 PRO A C 1
ATOM 696 O O . PRO A 1 94 ? 30.453 -62.242 23.472 1.00 57.25 94 PRO A O 1
ATOM 699 N N . GLY A 1 95 ? 31.877 -62.328 21.748 1.00 46.81 95 GLY A N 1
ATOM 700 C CA . GLY A 1 95 ? 31.672 -63.746 21.393 1.00 46.81 95 GLY A CA 1
ATOM 701 C C . GLY A 1 95 ? 30.759 -64.078 20.204 1.00 46.81 95 GLY A C 1
ATOM 702 O O . GLY A 1 95 ? 29.543 -63.978 20.299 1.00 46.81 95 GLY A O 1
ATOM 703 N N . SER A 1 96 ? 31.367 -64.585 19.127 1.00 49.00 96 SER A N 1
ATOM 704 C CA . SER A 1 96 ? 30.892 -65.640 18.199 1.00 49.00 96 SER A CA 1
ATOM 705 C C . SER A 1 96 ? 32.104 -65.946 17.301 1.00 49.00 96 SER A C 1
ATOM 707 O O . SER A 1 96 ? 32.632 -65.029 16.684 1.00 49.00 96 SER A O 1
ATOM 709 N N . ALA A 1 97 ? 32.830 -67.058 17.452 1.00 51.41 97 ALA A N 1
ATOM 710 C CA . ALA A 1 97 ? 32.476 -68.434 17.092 1.00 51.41 97 ALA A CA 1
ATOM 711 C C . ALA A 1 97 ? 32.115 -68.591 15.603 1.00 51.41 97 ALA A C 1
ATOM 713 O O . ALA A 1 97 ? 31.348 -67.791 15.082 1.00 51.41 97 ALA A O 1
ATOM 714 N N . GLU A 1 98 ? 32.636 -69.677 15.014 1.00 47.62 98 GLU A N 1
ATOM 715 C CA . GLU A 1 98 ? 32.477 -70.182 13.632 1.00 47.62 98 GLU A CA 1
ATOM 716 C C . GLU A 1 98 ? 33.491 -69.594 12.623 1.00 47.62 98 GLU A C 1
ATOM 718 O O . GLU A 1 98 ? 33.522 -68.392 12.402 1.00 47.62 98 GLU A O 1
ATOM 723 N N . GLY A 1 99 ? 34.391 -70.341 11.975 1.00 53.41 99 GLY A N 1
ATOM 724 C CA . GLY A 1 99 ? 34.724 -71.769 11.915 1.00 53.41 99 GLY A CA 1
ATOM 725 C C . GLY A 1 99 ? 35.954 -71.948 11.017 1.00 53.41 99 GLY A C 1
ATOM 726 O O . GLY A 1 99 ? 36.238 -71.020 10.224 1.00 53.41 99 GLY A O 1
#

Radius of gyration: 27.16 Å; chains: 1; bounding box: 45×81×47 Å

Sequence (99 aa):
MAAWTWRFETADGTEVQPSVRPEEFTTQGDAESWIGEYWKELKDGGADQVRLFEDATEIYGPMSLHAEGSEGSEGAEADGGAGSADAAEGAAAPGSAEG

Secondary structure (DSSP, 8-state):
-PPEEEEEE-TT--EE--SSPPP-BSSHHHHHHHHHHHHHHHHHTT--EEEEEETTEEEEEEEE-S---S-----------------------------

Foldseek 3Di:
DWWKDKFFAAPVRHTDDFPDDDDTDPDPVVVVVVCVVCLVSRVVRRGQFMFIDGRNHTPDDRDGSPPDPPDDPDDDDDDDDDDDDDDDPDDDDDDDDDD

pLDDT: mean 79.41, std 20.91, range [41.81, 97.31]

=== Feature glossary ===
Key to the feature types in this record:

Secondary structure (8-state, DSSP). Secondary structure is the local, repeating backbone conformation. DSSP classifies it into eight states by reading the hydrogen-bond network: three helix types (H, G, I), two β types (E, B), two non-regular types (T, S), and unstructured coil (-).

Backbone torsions (φ/ψ). Backbone dihedral angles. Every residue except chain termini has a φ (preceding-C → N → Cα → C) and a ψ (N → Cα → C → next-N). They are reported in degrees following the IUPAC sign convention. Secondary structure is essentially a statement about which (φ, ψ) basin each residue occupies.

Predicted aligned error. Predicted Aligned Error (PAE) is an AlphaFold confidence matrix: entry (i, j) is the expected error in the position of residue j, in ångströms, when the prediction is superimposed on the true structure at residue i. Low PAE within a block of residues means that block is internally rigid and well-predicted; high PAE between two blocks means their relative placement is uncertain even if each block individually is confident.

B-factor. B-factor (Debye–Waller factor) reflects atomic displacement in the crystal lattice. It is an experimental observable (units Å²), not a prediction; low values mean the atom is pinned down, high values mean it moves or is heterogeneous across the crystal.

Secondary structure (3-state, P-SEA). Three-state secondary structure (P-SEA) collapses the eight DSSP classes into helix (a), strand (b), and coil (c). P-SEA assigns these from Cα geometry alone — distances and angles — without requiring backbone oxygens, so it works on any Cα trace.

Sequence. Primary structure: the covalent order of the twenty standard amino acids along the backbone. Two proteins with the same sequence will (almost always) fold to the same structure; two with 30% identity often share a fold but not the details.

pLDDT. pLDDT is the predicted lDDT-Cα score: AlphaFold's confidence that the local environment of each residue (all inter-atomic distances within 15 Å) is correctly placed. It is a per-residue number between 0 and 100, with higher meaning more reliable.

InterPro / GO / CATH / organism. Functional annotations link the protein to curated databases. InterPro entries identify conserved domains and families by matching the sequence against member-database signatures (Pfam, PROSITE, CDD, …). Gene Ontology (GO) terms describe molecular function, biological process, and cellular component in a controlled vocabulary. CATH places the structure in a hierarchical fold classification (Class/Architecture/Topology/Homologous-superfamily). The organism is the source species.

Contact-map, Ramachandran, and PAE plots. Three diagnostic plots accompany the record. The Cα contact map visualizes the tertiary structure as a 2D adjacency matrix (8 Å cutoff, sequence-local contacts suppressed). The Ramachandran plot shows the distribution of backbone (φ, ψ) torsions, with points in the α and β basins reflecting secondary structure content. The PAE plot shows AlphaFold's inter-residue confidence as a color matrix.

mmCIF coordinates. The mmCIF table is the protein's shape written out atom by atom. For each backbone N, Cα, C, and carbonyl O, it records an (x, y, z) coordinate triple in Å plus the residue type, chain letter, and residue number.

Radius of gyration, Cα contacts, bounding box. Three whole-structure scalars: the radius of gyration (RMS distance of Cα from centroid, in Å), the count of Cα–Cα contacts (pairs closer than 8 Å and separated by more than four residues in sequence — i.e. tertiary, not local, contacts), and the bounding-box dimensions. Together they distinguish compact globular folds from extended fibres or disordered chains.

Foldseek 3Di. The Foldseek 3Di string encodes local tertiary geometry as a 20-letter alphabet — one character per residue — derived from the relative positions of nearby Cα atoms. Unlike the amino-acid sequence, 3Di is a direct function of the 3D structure, so two proteins with the same fold have similar 3Di strings even at low sequence identity.

Rendered structure images. Six rendered views show the 3D structure from the faces of a cube — i.e. along ±x, ±y, ±z. Rendering representation is drawn randomly per protein from cartoon (secondary-structure ribbon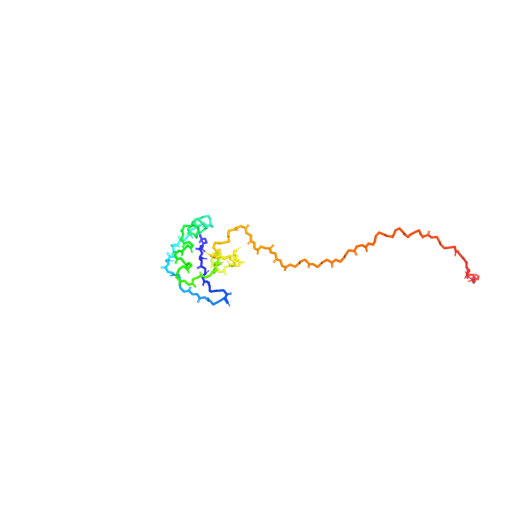s), sticks (backbone bonds), or molecular surface; coloring is either N→C rainbow (blue at the N-terminus through red at the C-terminus) or one color per chain.

Nearest PDB structures. The Foldseek neighbor list gives the closest experimentally determined structures in the PDB, ranked by structural alignment. TM-score near 1 means near-identical fold; near 0.3 means only rough topology match. This is how one finds what a novel AlphaFold prediction most resembles in the solved-structure universe.

Solvent-accessible surface area. SASA measures how much of the protein is reachable by solvent. It is computed by rolling a water-sized probe over the atomic surface and summing the exposed area (Å²). Per-residue SASA distinguishes core (buried, low SASA) from surface (exposed, high SASA) residues; total SASA is a whole-molecule size measure.